Protein AF-A0A9E5FTC5-F1 (afdb_monomer_lite)

Sequence (148 aa):
MLGLWSTRSQARTIKDYAKPGVVDRIDGLCVEAMLVLCDVILWARAKQLPVVISDAVTTMEEDQKLARVSSTHREGRAFDLSTRGWAKDSIDECVRVFGFKYRHLAAIGQDGNPRLVYFHNAGTGDHLHFQVAKRFAMPLLVSGAKKA

Structure (mmCIF, N/CA/C/O backbone):
data_AF-A0A9E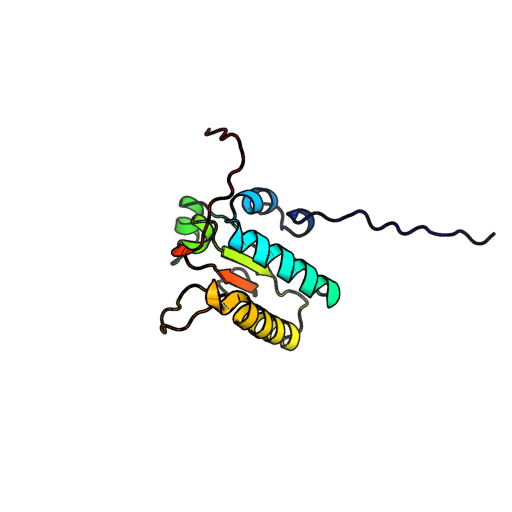5FTC5-F1
#
_entry.id   AF-A0A9E5FTC5-F1
#
loop_
_atom_site.group_PDB
_atom_site.id
_atom_site.type_symbol
_atom_site.label_atom_id
_atom_site.label_alt_id
_atom_site.label_comp_id
_atom_site.label_asym_id
_atom_site.label_entity_id
_atom_site.label_seq_id
_atom_site.pdbx_PDB_ins_code
_atom_site.Cartn_x
_atom_site.Cartn_y
_atom_site.Cartn_z
_atom_site.occupancy
_atom_site.B_iso_or_equiv
_atom_site.auth_seq_id
_atom_site.auth_comp_id
_atom_site.auth_asym_id
_atom_site.auth_atom_id
_atom_site.pdbx_PDB_model_num
ATOM 1 N N . MET A 1 1 ? -35.837 17.973 27.090 1.00 51.44 1 MET A N 1
ATOM 2 C CA . MET A 1 1 ? -35.214 18.300 25.789 1.00 51.44 1 MET A CA 1
ATOM 3 C C . MET A 1 1 ? -34.183 17.229 25.475 1.00 51.44 1 MET A C 1
ATOM 5 O O . MET A 1 1 ? -33.147 17.199 26.124 1.00 51.44 1 MET A O 1
ATOM 9 N N . LEU A 1 2 ? -34.487 16.311 24.557 1.00 50.09 2 LEU A N 1
ATOM 10 C CA . LEU A 1 2 ? -33.533 15.311 24.072 1.00 50.09 2 LEU A CA 1
ATOM 11 C C . LEU A 1 2 ? -32.823 15.901 22.852 1.00 50.09 2 LEU A C 1
ATOM 13 O O . LEU A 1 2 ? -33.430 16.056 21.795 1.00 50.09 2 LEU A O 1
ATOM 17 N N . GLY A 1 3 ? -31.562 16.296 23.023 1.00 51.75 3 GLY A N 1
ATOM 18 C CA . GLY A 1 3 ? -30.720 16.751 21.921 1.00 51.75 3 GLY A CA 1
ATOM 19 C C . GLY A 1 3 ? -30.361 15.572 21.023 1.00 51.75 3 GLY A C 1
ATOM 20 O O . GLY A 1 3 ? -29.609 14.691 21.429 1.00 51.75 3 GLY A O 1
ATOM 21 N N . LEU A 1 4 ? -30.902 15.549 19.807 1.00 50.97 4 LEU A N 1
ATOM 22 C CA . LEU A 1 4 ? -30.470 14.655 18.735 1.00 50.97 4 LEU A CA 1
ATOM 23 C C . LEU A 1 4 ? -29.085 15.105 18.252 1.00 50.97 4 LEU A C 1
ATOM 25 O O . LEU A 1 4 ? -28.962 16.016 17.435 1.00 50.97 4 LEU A O 1
ATOM 29 N N . TRP A 1 5 ? -28.029 14.473 18.765 1.00 52.31 5 TRP A N 1
ATOM 30 C CA . TRP A 1 5 ? -26.680 14.634 18.228 1.00 52.31 5 TRP A CA 1
ATOM 31 C C . TRP A 1 5 ? -26.603 13.911 16.882 1.00 52.31 5 TRP A C 1
ATOM 33 O O . TRP A 1 5 ? -26.408 12.701 16.807 1.00 52.31 5 TRP A O 1
ATOM 43 N N . SER A 1 6 ? -26.789 14.664 15.801 1.00 54.94 6 SER A N 1
ATOM 44 C CA . SER A 1 6 ? -26.541 14.201 14.438 1.00 54.94 6 SER A CA 1
ATOM 45 C C . SER A 1 6 ? -25.032 14.041 14.227 1.00 54.94 6 SER A C 1
ATOM 47 O O . SER A 1 6 ? -24.357 14.968 13.778 1.00 54.94 6 SER A O 1
ATOM 49 N N . THR A 1 7 ? -24.490 12.856 14.502 1.00 56.28 7 THR A N 1
ATOM 50 C CA . THR A 1 7 ? -23.123 12.478 14.121 1.00 56.28 7 THR A CA 1
ATOM 51 C C . THR A 1 7 ? -23.075 12.143 12.632 1.00 56.28 7 THR A C 1
ATOM 53 O O . THR A 1 7 ? -22.844 11.007 12.219 1.00 56.28 7 THR A O 1
ATOM 56 N N . ARG A 1 8 ? -23.282 13.147 11.771 1.00 57.75 8 ARG A N 1
ATOM 57 C CA . ARG A 1 8 ? -22.875 13.005 10.370 1.00 57.75 8 ARG A CA 1
ATOM 58 C C . ARG A 1 8 ? -21.354 12.940 10.355 1.00 57.75 8 ARG A C 1
ATOM 60 O O . ARG A 1 8 ? -20.685 13.968 10.384 1.00 57.75 8 ARG A O 1
ATOM 67 N N . SER A 1 9 ? -20.816 11.721 10.352 1.00 70.00 9 SER A N 1
ATOM 68 C CA . SER A 1 9 ? -19.419 11.477 10.008 1.00 70.00 9 SER A CA 1
ATOM 69 C C . SER A 1 9 ? -19.166 12.167 8.677 1.00 70.00 9 SER A C 1
ATOM 71 O O . SER A 1 9 ? -19.795 11.810 7.680 1.00 70.00 9 SER A O 1
ATOM 73 N N . GLN A 1 10 ? -18.265 13.149 8.651 1.00 74.69 10 GLN A N 1
ATOM 74 C CA . GLN A 1 10 ? -17.794 13.690 7.384 1.00 74.69 10 GLN A CA 1
ATOM 75 C C . GLN A 1 10 ? -17.284 12.531 6.516 1.00 74.69 10 GLN A C 1
ATOM 77 O O . GLN A 1 10 ? -16.691 11.570 7.024 1.00 74.69 10 GLN A O 1
ATOM 82 N N . ALA A 1 11 ? -17.594 12.580 5.221 1.00 81.75 11 ALA A N 1
ATOM 83 C CA . ALA A 1 11 ? -17.111 11.582 4.282 1.00 81.75 11 ALA A CA 1
ATOM 84 C C . ALA A 1 11 ? -15.583 11.677 4.234 1.00 81.75 11 ALA A C 1
ATOM 86 O O . ALA A 1 11 ? -15.048 12.732 3.901 1.00 81.75 11 ALA A O 1
ATOM 87 N N . ARG A 1 12 ? -14.895 10.590 4.599 1.00 87.94 12 ARG A N 1
ATOM 88 C CA . ARG A 1 12 ? -13.436 10.521 4.495 1.00 87.94 12 ARG A CA 1
ATOM 89 C C . ARG A 1 12 ? -13.016 10.220 3.064 1.00 87.94 12 ARG A C 1
ATOM 91 O O . ARG A 1 12 ? -13.604 9.346 2.424 1.00 87.94 12 ARG A O 1
ATOM 98 N N . THR A 1 13 ? -11.977 10.896 2.601 1.00 92.19 13 THR A N 1
ATOM 99 C CA . THR A 1 13 ? -11.274 10.596 1.352 1.00 92.19 13 THR A CA 1
ATOM 100 C C . THR A 1 13 ? -10.185 9.542 1.584 1.00 92.19 13 THR A C 1
ATOM 102 O O . THR A 1 13 ? -9.847 9.221 2.723 1.00 92.19 13 THR A O 1
ATOM 105 N N . ILE A 1 14 ? -9.607 8.986 0.512 1.00 91.69 14 ILE A N 1
ATOM 106 C CA . ILE A 1 14 ? -8.461 8.058 0.617 1.00 91.69 14 ILE 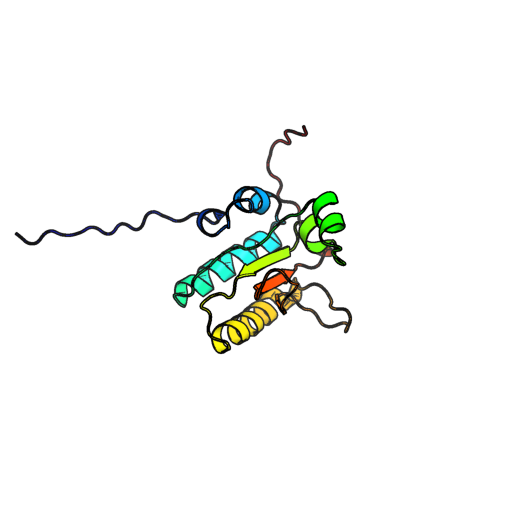A CA 1
ATOM 107 C C . ILE A 1 14 ? -7.256 8.753 1.265 1.00 91.69 14 ILE A C 1
ATOM 109 O O . ILE A 1 14 ? -6.558 8.156 2.084 1.00 91.69 14 ILE A O 1
ATOM 113 N N . LYS A 1 15 ? -7.042 10.033 0.936 1.00 94.06 15 LYS A N 1
ATOM 114 C CA . LYS A 1 15 ? -5.924 10.838 1.441 1.00 94.06 15 LYS A CA 1
ATOM 115 C C . LYS A 1 15 ? -5.970 11.016 2.962 1.00 94.06 15 LYS A C 1
ATOM 117 O O . LYS A 1 15 ? -4.917 11.124 3.581 1.00 94.06 15 LYS A O 1
ATOM 122 N N . ASP A 1 16 ? -7.151 10.919 3.573 1.00 95.31 16 ASP A N 1
ATOM 123 C CA . ASP A 1 16 ? -7.326 11.007 5.031 1.00 95.31 16 ASP A CA 1
ATOM 124 C C . ASP A 1 16 ? -6.712 9.815 5.788 1.00 95.31 16 ASP A C 1
ATOM 126 O O . ASP A 1 16 ? -6.571 9.865 7.010 1.00 95.31 16 ASP A O 1
ATOM 130 N N . TYR A 1 17 ? -6.356 8.732 5.087 1.00 96.31 17 TYR A N 1
ATOM 131 C CA . TYR A 1 17 ? -5.670 7.573 5.663 1.00 96.31 17 TYR A CA 1
ATOM 132 C C . TYR A 1 17 ? -4.148 7.630 5.494 1.00 96.31 17 TYR A C 1
ATOM 134 O O . TYR A 1 17 ? -3.450 6.751 5.995 1.00 96.31 17 TYR A O 1
ATOM 142 N N . ALA A 1 18 ? -3.607 8.619 4.783 1.00 96.69 18 ALA A N 1
ATOM 143 C CA . ALA A 1 18 ? -2.183 8.695 4.486 1.00 96.69 18 ALA A CA 1
ATOM 144 C C . ALA A 1 18 ? -1.389 9.382 5.600 1.00 96.69 18 ALA A C 1
ATOM 146 O O . ALA A 1 18 ? -1.840 10.361 6.195 1.00 96.69 18 ALA A O 1
ATOM 147 N N . LYS A 1 19 ? -0.166 8.906 5.862 1.00 96.12 19 LYS A N 1
ATOM 148 C CA . LYS A 1 19 ? 0.768 9.643 6.726 1.00 96.12 19 LYS A CA 1
ATOM 149 C C . LYS A 1 19 ? 1.132 11.003 6.108 1.00 96.12 19 LYS A C 1
ATOM 151 O O . LYS A 1 19 ? 1.162 11.128 4.877 1.00 96.12 19 LYS A O 1
ATOM 156 N N . PRO A 1 20 ? 1.509 12.001 6.934 1.00 94.69 20 PRO A N 1
ATOM 157 C CA . PRO A 1 20 ? 2.165 13.206 6.437 1.00 94.69 20 PRO A CA 1
ATOM 158 C C . PRO A 1 20 ? 3.338 12.843 5.516 1.00 94.69 20 PRO A C 1
ATOM 160 O O . PRO A 1 20 ? 4.137 11.967 5.843 1.00 94.69 20 PRO A O 1
ATOM 163 N N . GLY A 1 21 ? 3.406 13.482 4.348 1.00 92.38 21 GLY A N 1
ATOM 164 C CA . GLY A 1 21 ? 4.400 13.193 3.309 1.00 92.38 21 GLY A CA 1
ATOM 165 C C . GLY A 1 21 ? 4.001 12.111 2.297 1.00 92.38 21 GLY A C 1
ATOM 166 O O . GLY A 1 21 ? 4.616 12.057 1.237 1.00 92.38 21 GLY A O 1
ATOM 167 N N . VAL A 1 22 ? 2.965 11.303 2.563 1.00 96.06 22 VAL A N 1
ATOM 168 C CA . VAL A 1 22 ? 2.466 10.251 1.645 1.00 96.06 22 VAL A CA 1
ATOM 169 C C . VAL A 1 22 ? 1.218 10.688 0.871 1.00 96.06 22 VAL A C 1
ATOM 171 O O . VAL A 1 22 ? 0.946 10.158 -0.201 1.00 96.06 22 VAL A O 1
ATOM 174 N N . VAL A 1 23 ? 0.485 11.683 1.380 1.00 95.25 23 VAL A N 1
ATOM 175 C CA . VAL A 1 23 ? -0.802 12.171 0.845 1.00 95.25 23 VAL A CA 1
ATOM 176 C C . VAL A 1 23 ? -0.784 12.360 -0.680 1.00 95.25 23 VAL A C 1
ATOM 178 O O . VAL A 1 23 ? -1.633 11.798 -1.369 1.00 95.25 23 VAL A O 1
ATOM 181 N N . ASP A 1 24 ? 0.190 13.098 -1.214 1.00 93.88 24 ASP A N 1
ATOM 182 C CA . ASP A 1 24 ? 0.244 13.412 -2.651 1.00 93.88 24 ASP A CA 1
ATOM 183 C C . ASP A 1 24 ? 0.834 12.276 -3.494 1.00 93.88 24 ASP A C 1
ATOM 185 O O . ASP A 1 24 ? 0.615 12.201 -4.700 1.00 93.88 24 ASP A O 1
ATOM 189 N N . ARG A 1 25 ? 1.541 11.334 -2.860 1.00 94.88 25 ARG A N 1
ATOM 190 C CA . ARG A 1 25 ? 2.138 10.173 -3.537 1.00 94.88 25 ARG A CA 1
ATOM 191 C C . ARG A 1 25 ? 1.085 9.158 -3.964 1.00 94.88 25 ARG A C 1
ATOM 193 O O . ARG A 1 25 ? 1.333 8.369 -4.868 1.00 94.88 25 ARG A O 1
ATOM 200 N N . ILE A 1 26 ? -0.085 9.174 -3.329 1.00 95.69 26 ILE A N 1
ATOM 201 C CA . ILE A 1 26 ? -1.215 8.300 -3.669 1.00 95.69 26 ILE A CA 1
ATOM 202 C C . ILE A 1 26 ? -1.693 8.548 -5.103 1.00 95.69 26 ILE A C 1
ATOM 204 O O . ILE A 1 26 ? -2.066 7.600 -5.790 1.00 95.69 26 ILE A O 1
ATOM 208 N N . ASP A 1 27 ? -1.612 9.790 -5.586 1.00 93.69 27 ASP A N 1
ATOM 209 C CA . ASP A 1 27 ? -2.066 10.160 -6.931 1.00 93.69 27 ASP A CA 1
ATOM 210 C C . ASP A 1 27 ? -1.199 9.533 -8.039 1.00 93.69 27 ASP A C 1
ATOM 212 O O . ASP A 1 27 ? -1.634 9.431 -9.185 1.00 93.69 27 ASP A O 1
ATOM 216 N N . GLY A 1 28 ? 0.017 9.084 -7.702 1.00 94.50 28 GLY A N 1
ATOM 217 C CA . GLY A 1 28 ? 0.922 8.395 -8.622 1.00 94.50 28 GLY A CA 1
ATOM 218 C C . GLY A 1 28 ? 0.669 6.892 -8.762 1.00 94.50 28 GLY A C 1
ATOM 219 O O . GLY A 1 28 ? 1.342 6.243 -9.564 1.00 94.50 28 GLY A O 1
ATOM 220 N N . LEU A 1 29 ? -0.250 6.314 -7.980 1.00 96.50 29 LEU A N 1
ATOM 221 C CA . LEU A 1 29 ? -0.548 4.887 -8.066 1.00 96.50 29 LEU A CA 1
ATOM 222 C C . LEU A 1 29 ? -1.214 4.535 -9.404 1.00 96.50 29 LEU A C 1
ATOM 224 O O . LEU A 1 29 ? -2.047 5.280 -9.922 1.00 96.50 29 LEU A O 1
ATOM 228 N N . CYS A 1 30 ? -0.888 3.360 -9.944 1.00 96.12 30 CYS A N 1
ATOM 229 C CA . CYS A 1 30 ? -1.613 2.791 -11.073 1.00 96.12 30 CYS A CA 1
ATOM 230 C C . CYS A 1 30 ? -3.068 2.487 -10.689 1.00 96.12 30 CYS A C 1
ATOM 232 O O . CYS A 1 30 ? -3.400 2.314 -9.509 1.00 96.12 30 CYS A O 1
ATOM 234 N N . VAL A 1 31 ? -3.941 2.394 -11.695 1.00 96.06 31 VAL A N 1
ATOM 235 C CA . VAL A 1 31 ? -5.383 2.168 -11.499 1.00 96.06 31 VAL A CA 1
ATOM 236 C C . VAL A 1 31 ? -5.633 0.923 -10.644 1.00 96.06 31 VAL A C 1
ATOM 238 O O . VAL A 1 31 ? -6.423 0.952 -9.704 1.00 96.06 31 VAL A O 1
ATOM 241 N N . GLU A 1 32 ? -4.917 -0.162 -10.916 1.00 97.38 32 GLU A N 1
ATOM 242 C CA . GLU A 1 32 ? -5.058 -1.441 -10.226 1.00 97.38 32 GLU A CA 1
ATOM 243 C C . GLU A 1 32 ? -4.646 -1.339 -8.757 1.00 97.38 32 GLU A C 1
ATOM 245 O O . GLU A 1 32 ? -5.360 -1.831 -7.884 1.00 97.38 32 GLU A O 1
ATOM 250 N N . ALA A 1 33 ? -3.520 -0.679 -8.467 1.00 97.69 33 ALA A N 1
ATOM 251 C CA . ALA A 1 33 ? -3.069 -0.472 -7.095 1.00 97.69 33 ALA A CA 1
ATOM 252 C C . ALA A 1 33 ? -4.062 0.406 -6.322 1.00 97.69 33 ALA A C 1
ATOM 254 O O . ALA A 1 33 ? -4.384 0.094 -5.178 1.00 97.69 33 ALA A O 1
ATOM 255 N N . MET A 1 34 ? -4.615 1.441 -6.963 1.00 97.62 34 MET A N 1
ATOM 256 C CA . MET A 1 34 ? -5.654 2.286 -6.373 1.00 97.62 34 MET A CA 1
ATOM 257 C C . MET A 1 34 ? -6.937 1.497 -6.069 1.00 97.62 34 MET A C 1
ATOM 259 O O . MET A 1 34 ? -7.507 1.638 -4.990 1.00 97.62 34 MET A O 1
ATOM 263 N N . LEU A 1 35 ? -7.389 0.632 -6.983 1.00 97.19 35 LEU A N 1
ATOM 264 C CA . LEU A 1 35 ? -8.573 -0.206 -6.765 1.00 97.19 35 LEU A CA 1
ATOM 265 C C . LEU A 1 35 ? -8.376 -1.182 -5.599 1.00 97.19 35 LEU A C 1
ATOM 267 O O . LEU A 1 35 ? -9.273 -1.329 -4.766 1.00 97.19 35 LEU A O 1
ATOM 271 N N . VAL A 1 36 ? -7.200 -1.811 -5.509 1.00 98.31 36 VAL A N 1
ATOM 272 C CA . VAL A 1 36 ? -6.851 -2.682 -4.377 1.00 98.31 36 VAL A CA 1
ATOM 273 C C . VAL A 1 36 ? -6.793 -1.875 -3.077 1.00 98.31 36 VAL A C 1
ATOM 275 O O . VAL A 1 36 ? -7.340 -2.326 -2.071 1.00 98.31 36 VAL A O 1
ATOM 278 N N . LEU A 1 37 ? -6.206 -0.672 -3.097 1.00 98.44 37 LEU A N 1
ATOM 279 C CA . LEU A 1 37 ? -6.145 0.233 -1.947 1.00 98.44 37 LEU A CA 1
ATOM 280 C C . LEU A 1 37 ? -7.548 0.609 -1.438 1.00 98.44 37 LEU A C 1
ATOM 282 O O . LEU A 1 37 ? -7.820 0.523 -0.240 1.00 98.44 37 LEU A O 1
ATOM 286 N N . CYS A 1 38 ? -8.465 0.978 -2.332 1.00 98.19 38 CYS A N 1
ATOM 287 C CA . CYS A 1 38 ? -9.856 1.262 -1.976 1.00 98.19 38 CYS A CA 1
ATOM 288 C C . CYS A 1 38 ? -10.528 0.069 -1.287 1.00 98.19 38 CYS A C 1
ATOM 290 O O . CYS A 1 38 ? -11.169 0.229 -0.246 1.00 98.19 38 CYS A O 1
ATOM 292 N N . ASP A 1 39 ? -10.374 -1.129 -1.851 1.00 98.56 39 ASP A N 1
ATOM 293 C CA . ASP A 1 39 ? -11.013 -2.340 -1.336 1.00 98.56 39 ASP A CA 1
ATOM 294 C C . ASP A 1 39 ? -10.457 -2.744 0.040 1.00 98.56 39 ASP A C 1
ATOM 296 O O . ASP A 1 39 ? -11.229 -3.070 0.946 1.00 98.56 39 ASP A O 1
ATOM 300 N N . VAL A 1 40 ? -9.141 -2.631 0.261 1.00 98.50 40 VAL A N 1
ATOM 301 C CA . VAL A 1 40 ? -8.546 -2.902 1.582 1.00 98.50 40 VAL A CA 1
ATOM 302 C C . VAL A 1 40 ? -8.940 -1.861 2.630 1.00 98.50 40 VAL A C 1
ATOM 304 O O . VAL A 1 40 ? -9.192 -2.232 3.777 1.00 98.50 40 VAL A O 1
ATOM 307 N N . ILE A 1 41 ? -9.095 -0.584 2.256 1.00 98.31 41 ILE A N 1
ATOM 308 C CA . ILE A 1 41 ? -9.633 0.446 3.159 1.00 98.31 41 ILE A CA 1
ATOM 309 C C . ILE A 1 41 ? -11.059 0.078 3.584 1.00 98.31 41 ILE A C 1
ATOM 311 O O . ILE A 1 41 ? -11.377 0.121 4.774 1.00 98.31 41 ILE A O 1
ATOM 315 N N . LEU A 1 42 ? -11.927 -0.300 2.641 1.00 97.62 42 LEU A N 1
ATOM 316 C CA . LEU A 1 42 ? -13.308 -0.690 2.944 1.00 97.62 42 LEU A CA 1
ATOM 317 C C . LEU A 1 42 ? -13.365 -1.931 3.841 1.00 97.62 42 LEU A C 1
ATOM 319 O O . LEU A 1 42 ? -14.099 -1.936 4.833 1.00 97.62 42 LEU A O 1
ATOM 323 N N . TRP A 1 43 ? -12.555 -2.945 3.539 1.00 98.31 43 TRP A N 1
ATOM 324 C CA . TRP A 1 43 ? -12.443 -4.159 4.345 1.00 98.31 43 TRP A CA 1
ATOM 325 C C . TRP A 1 43 ? -11.972 -3.863 5.775 1.00 98.31 43 TRP A C 1
ATOM 327 O O . TRP A 1 43 ? -12.601 -4.306 6.740 1.00 98.31 43 TRP A O 1
ATOM 337 N N . ALA A 1 44 ? -10.916 -3.062 5.932 1.00 98.12 44 ALA A N 1
ATOM 338 C CA . ALA A 1 44 ? -10.372 -2.720 7.241 1.00 98.12 44 ALA A CA 1
ATOM 339 C C . ALA A 1 44 ? -11.377 -1.906 8.068 1.00 98.12 44 ALA A C 1
ATOM 341 O O . ALA A 1 44 ? -11.563 -2.176 9.254 1.00 98.12 44 ALA A O 1
ATOM 342 N N . ARG A 1 45 ? -12.106 -0.975 7.437 1.00 95.81 45 ARG A N 1
ATOM 343 C CA . ARG A 1 45 ? -13.187 -0.221 8.091 1.00 95.81 45 ARG A CA 1
ATOM 344 C C . ARG A 1 45 ? -14.332 -1.111 8.554 1.00 95.81 45 ARG A C 1
ATOM 346 O O . ARG A 1 45 ? -14.811 -0.926 9.668 1.00 95.81 45 ARG A O 1
ATOM 353 N N . ALA A 1 46 ? -14.760 -2.069 7.732 1.00 97.19 46 ALA A N 1
ATOM 354 C CA . ALA A 1 46 ? -15.808 -3.019 8.108 1.00 97.19 46 ALA A CA 1
ATOM 355 C C . ALA A 1 46 ? -15.409 -3.857 9.335 1.00 97.19 46 ALA A C 1
ATOM 357 O O . ALA A 1 46 ? -16.261 -4.216 10.145 1.00 97.19 46 ALA A O 1
ATOM 358 N N . LYS A 1 47 ? -14.107 -4.106 9.506 1.00 97.44 47 LYS A N 1
ATOM 359 C CA . LYS A 1 47 ? -13.522 -4.784 10.671 1.00 97.44 47 LYS A CA 1
ATOM 360 C C . LYS A 1 47 ? -13.091 -3.848 11.802 1.00 97.44 47 LYS A C 1
ATOM 362 O O . LYS A 1 47 ? -12.513 -4.320 12.774 1.00 97.44 47 LYS A O 1
ATOM 367 N N . GLN A 1 48 ? -13.366 -2.546 11.691 1.00 97.25 48 GLN A N 1
ATOM 368 C CA . GLN A 1 48 ? -12.978 -1.528 12.675 1.00 97.25 48 GLN A CA 1
ATOM 369 C C . GLN A 1 48 ? -11.463 -1.494 12.957 1.00 97.25 48 GLN 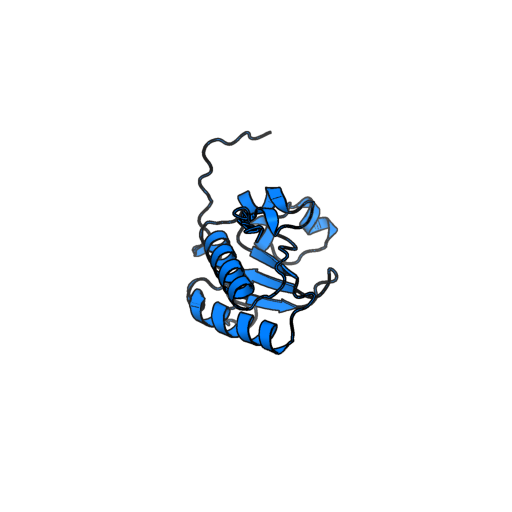A C 1
ATOM 371 O O . GLN A 1 48 ? -11.028 -1.160 14.057 1.00 97.25 48 GLN A O 1
ATOM 376 N N . LEU A 1 49 ? -10.647 -1.825 11.954 1.00 97.44 49 LEU A N 1
ATOM 377 C CA . LEU A 1 49 ? -9.192 -1.787 12.050 1.00 97.44 49 LEU A CA 1
ATOM 378 C C . LEU A 1 49 ? -8.670 -0.374 11.746 1.00 97.44 49 LEU A C 1
ATOM 380 O O . LEU A 1 49 ? -9.185 0.288 10.836 1.00 97.44 49 LEU A O 1
ATOM 384 N N . PRO A 1 50 ? -7.637 0.107 12.463 1.00 97.31 50 PRO A N 1
ATOM 385 C CA . PRO A 1 50 ? -7.002 1.378 12.141 1.00 97.31 50 PRO A CA 1
ATOM 386 C C . PRO A 1 50 ? -6.309 1.278 10.779 1.00 97.31 50 PRO A C 1
ATOM 388 O O . PRO A 1 50 ? -5.549 0.346 10.530 1.00 97.31 50 PRO A O 1
ATOM 391 N N . VAL A 1 51 ? -6.546 2.245 9.895 1.00 97.50 51 VAL A N 1
ATOM 392 C CA . VAL A 1 51 ? -5.942 2.266 8.557 1.00 97.50 51 VAL A CA 1
ATOM 393 C C . VAL A 1 51 ? -4.967 3.423 8.459 1.00 97.50 51 VAL A C 1
ATOM 395 O O . VAL A 1 51 ? -5.345 4.570 8.693 1.00 97.50 51 VAL A O 1
ATOM 398 N N . VAL A 1 52 ? -3.722 3.110 8.099 1.00 98.06 52 VAL A N 1
ATOM 399 C CA . VAL A 1 52 ? -2.674 4.098 7.834 1.00 98.06 52 VAL A CA 1
ATOM 400 C C . VAL A 1 52 ? -1.871 3.660 6.613 1.00 98.06 52 VAL A C 1
ATOM 402 O O . VAL A 1 52 ? -1.153 2.662 6.678 1.00 98.06 52 VAL A O 1
ATOM 405 N N . ILE A 1 53 ? -1.955 4.428 5.527 1.00 98.12 53 ILE A N 1
ATOM 406 C CA . ILE A 1 53 ? -1.101 4.273 4.346 1.00 98.12 53 ILE A CA 1
ATOM 407 C C . ILE A 1 53 ? 0.269 4.833 4.714 1.00 98.12 53 ILE A C 1
ATOM 409 O O . ILE A 1 53 ? 0.429 6.039 4.936 1.00 98.12 53 ILE A O 1
ATOM 413 N N . SER A 1 54 ? 1.236 3.936 4.879 1.00 97.19 54 SER A N 1
ATOM 414 C CA . SER A 1 54 ? 2.568 4.272 5.373 1.00 97.19 54 SER A CA 1
ATOM 415 C C . SER A 1 54 ? 3.547 4.639 4.276 1.00 97.19 54 SER A C 1
ATOM 417 O O . SER A 1 54 ? 4.488 5.368 4.577 1.00 97.19 54 SER A O 1
ATOM 419 N N . ASP A 1 55 ? 3.323 4.153 3.057 1.00 97.00 55 ASP A N 1
ATOM 420 C CA . ASP A 1 55 ? 4.114 4.504 1.884 1.00 97.00 55 ASP A CA 1
ATOM 421 C C . ASP A 1 55 ? 3.319 4.274 0.587 1.00 97.00 55 ASP A C 1
ATOM 423 O O . ASP A 1 55 ? 2.364 3.495 0.558 1.00 97.00 55 ASP A O 1
ATOM 427 N N . ALA A 1 56 ? 3.712 4.967 -0.479 1.00 96.88 56 ALA A N 1
ATOM 428 C CA . ALA A 1 56 ? 3.127 4.876 -1.817 1.00 96.88 56 ALA A CA 1
ATOM 429 C C . ALA A 1 56 ? 4.230 5.128 -2.860 1.00 96.88 56 ALA A C 1
ATOM 431 O O . ALA A 1 56 ? 5.299 4.534 -2.760 1.00 96.88 56 ALA A O 1
ATOM 432 N N . VAL A 1 57 ? 4.009 5.976 -3.866 1.00 96.88 57 VAL A N 1
ATOM 433 C CA . VAL A 1 57 ? 5.007 6.207 -4.922 1.00 96.88 57 VAL A CA 1
ATOM 434 C C . VAL A 1 57 ? 6.264 6.888 -4.388 1.00 96.88 57 VAL A C 1
ATOM 436 O O . VAL A 1 57 ? 6.171 7.920 -3.729 1.00 96.88 57 VAL A O 1
ATOM 439 N N . THR A 1 58 ? 7.437 6.337 -4.708 1.00 96.00 58 THR A N 1
ATOM 440 C CA . THR A 1 58 ? 8.745 6.894 -4.329 1.00 96.00 58 THR A CA 1
ATOM 441 C C . THR A 1 58 ? 9.533 7.420 -5.519 1.00 96.00 58 THR A C 1
ATOM 443 O O . THR A 1 58 ? 9.258 7.100 -6.677 1.00 96.00 58 THR A O 1
ATOM 446 N N . THR A 1 59 ? 10.538 8.246 -5.237 1.00 95.25 59 THR A N 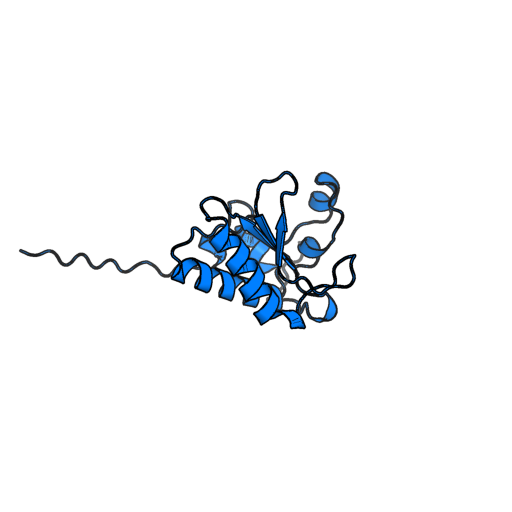1
ATOM 447 C CA . THR A 1 59 ? 11.500 8.717 -6.238 1.00 95.25 59 THR A CA 1
ATOM 448 C C . THR A 1 59 ? 12.718 7.793 -6.330 1.00 95.25 59 THR A C 1
ATOM 450 O O . THR A 1 59 ? 12.993 6.983 -5.446 1.00 95.25 59 THR A O 1
ATOM 453 N N . MET A 1 60 ? 13.499 7.938 -7.407 1.00 95.25 60 MET A N 1
ATOM 454 C CA . MET A 1 60 ? 14.790 7.247 -7.531 1.00 95.25 60 MET A CA 1
ATOM 455 C C . MET A 1 60 ? 15.753 7.619 -6.391 1.00 95.25 60 MET A C 1
ATOM 457 O O . MET A 1 60 ? 16.463 6.756 -5.888 1.00 95.25 60 MET A O 1
ATOM 461 N N . GLU A 1 61 ? 15.772 8.890 -5.983 1.00 95.69 61 GLU A N 1
ATOM 462 C CA . GLU A 1 61 ? 16.634 9.381 -4.901 1.00 95.69 61 GLU A CA 1
ATOM 463 C C . GLU A 1 61 ? 16.278 8.726 -3.558 1.00 95.69 61 GLU A C 1
ATOM 465 O O . GLU A 1 61 ? 17.159 8.286 -2.820 1.00 95.69 61 GLU A O 1
ATOM 470 N N . GLU A 1 62 ? 14.984 8.596 -3.258 1.00 93.06 62 GLU A N 1
ATOM 471 C CA . GLU A 1 62 ? 14.509 7.913 -2.053 1.00 93.06 62 GLU A CA 1
ATOM 472 C C . GLU A 1 62 ? 14.872 6.429 -2.060 1.00 93.06 62 GLU A C 1
ATOM 474 O O . GLU A 1 62 ? 15.368 5.911 -1.056 1.00 93.06 62 GLU A O 1
ATOM 479 N N . ASP A 1 63 ? 14.669 5.756 -3.196 1.00 93.88 63 ASP A N 1
ATOM 480 C CA . ASP A 1 63 ? 15.033 4.351 -3.360 1.00 93.88 63 ASP A CA 1
ATOM 481 C C . ASP A 1 63 ? 16.539 4.138 -3.134 1.00 93.88 63 ASP A C 1
ATOM 483 O O . ASP A 1 63 ? 16.924 3.193 -2.444 1.00 93.88 63 ASP A O 1
ATOM 487 N N . GLN A 1 64 ? 17.387 5.030 -3.662 1.00 93.69 64 GLN A N 1
ATOM 488 C CA . GLN A 1 64 ? 18.839 4.993 -3.463 1.00 93.69 64 GLN A CA 1
ATOM 489 C C . GLN A 1 64 ? 19.217 5.216 -1.996 1.00 93.69 64 GLN A C 1
ATOM 491 O O . GLN A 1 64 ? 19.992 4.441 -1.437 1.00 93.69 64 GLN A O 1
ATOM 496 N N . LYS A 1 65 ? 18.637 6.234 -1.350 1.00 93.19 65 LYS A N 1
ATOM 497 C CA . LYS A 1 65 ? 18.896 6.555 0.060 1.00 93.19 65 LYS A CA 1
ATOM 498 C C . LYS A 1 65 ? 18.512 5.412 1.000 1.00 93.19 65 LYS A C 1
ATOM 500 O O . LYS A 1 65 ? 19.182 5.194 2.005 1.00 93.19 65 LYS A O 1
ATOM 505 N N . LEU A 1 66 ? 17.433 4.700 0.683 1.00 89.44 66 LEU A N 1
ATOM 506 C CA . LEU A 1 66 ? 16.924 3.575 1.468 1.00 89.44 66 LEU A CA 1
ATOM 507 C C . LEU A 1 66 ? 17.472 2.215 1.007 1.00 89.44 66 LEU A C 1
ATOM 509 O O . LEU A 1 66 ? 17.043 1.192 1.536 1.00 89.44 66 LEU A O 1
ATOM 513 N N . ALA A 1 67 ? 18.383 2.195 0.027 1.00 90.88 67 ALA A N 1
ATOM 514 C CA . ALA A 1 67 ? 18.928 0.983 -0.585 1.00 90.88 67 ALA A CA 1
ATOM 515 C C . ALA A 1 67 ? 17.837 -0.033 -0.991 1.00 90.88 67 ALA A C 1
ATOM 517 O O . ALA A 1 67 ? 17.970 -1.242 -0.785 1.00 90.88 67 ALA A O 1
ATOM 518 N N . ARG A 1 68 ? 16.724 0.455 -1.555 1.00 89.81 68 ARG A N 1
ATOM 519 C CA . ARG A 1 68 ? 15.603 -0.397 -1.970 1.00 89.81 68 ARG A CA 1
ATOM 520 C C . ARG A 1 68 ? 16.023 -1.312 -3.113 1.00 89.81 68 ARG A C 1
ATOM 522 O O . ARG A 1 68 ? 16.566 -0.874 -4.122 1.00 89.81 68 ARG A O 1
ATOM 529 N N . VAL A 1 69 ? 15.682 -2.590 -2.980 1.00 88.31 69 VAL A N 1
ATOM 530 C CA . VAL A 1 69 ? 15.973 -3.619 -3.992 1.00 88.31 69 VAL A CA 1
ATOM 531 C C . VAL A 1 69 ? 14.919 -3.700 -5.102 1.00 88.31 69 VAL A C 1
ATOM 533 O O . VAL A 1 69 ? 15.151 -4.331 -6.129 1.00 88.31 69 VAL A O 1
ATOM 536 N N . SER A 1 70 ? 13.751 -3.083 -4.905 1.00 90.56 70 SER A N 1
ATOM 537 C CA . SER A 1 70 ? 12.604 -3.166 -5.813 1.00 90.56 70 SER A CA 1
ATOM 538 C C . SER A 1 70 ? 12.188 -1.785 -6.307 1.00 90.56 70 SER A C 1
ATOM 540 O O . SER A 1 70 ? 12.128 -0.838 -5.528 1.00 90.56 70 SER A O 1
ATOM 542 N N . SER A 1 71 ? 11.827 -1.692 -7.591 1.00 94.81 71 SER A N 1
ATOM 543 C CA . SER A 1 71 ? 11.259 -0.490 -8.215 1.00 94.81 71 SER A CA 1
ATOM 544 C C . SER A 1 71 ? 9.733 -0.386 -8.090 1.00 94.81 71 SER A C 1
ATOM 546 O O . SER A 1 71 ? 9.145 0.522 -8.670 1.00 94.81 71 SER A O 1
ATOM 548 N N . THR A 1 72 ? 9.067 -1.311 -7.388 1.00 96.50 72 THR A N 1
ATOM 549 C CA . THR A 1 72 ? 7.593 -1.411 -7.324 1.00 96.50 72 THR A CA 1
ATOM 550 C C . THR A 1 72 ? 6.907 -0.104 -6.916 1.00 96.50 72 THR A C 1
ATOM 552 O O . THR A 1 72 ? 5.953 0.305 -7.577 1.00 96.50 72 THR A O 1
ATOM 555 N N . HIS A 1 73 ? 7.405 0.567 -5.875 1.00 96.88 73 HIS A N 1
ATOM 556 C CA . HIS A 1 73 ? 6.883 1.861 -5.420 1.00 96.88 73 HIS A CA 1
ATOM 557 C C . HIS A 1 73 ? 7.112 2.963 -6.453 1.00 96.88 73 HIS A C 1
ATOM 559 O O . HIS A 1 73 ? 6.173 3.657 -6.833 1.00 96.88 73 HIS A O 1
ATOM 565 N N . ARG A 1 74 ? 8.337 3.085 -6.973 1.00 96.00 74 ARG A N 1
ATOM 566 C CA . ARG A 1 74 ? 8.691 4.073 -8.002 1.00 96.00 74 ARG A CA 1
ATOM 567 C C . ARG A 1 74 ? 7.884 3.922 -9.290 1.00 96.00 74 ARG A C 1
ATOM 569 O O . ARG A 1 74 ? 7.595 4.902 -9.964 1.00 96.00 74 ARG A O 1
ATOM 576 N N . GLU A 1 75 ? 7.511 2.695 -9.634 1.00 96.00 75 GLU A N 1
ATOM 577 C CA . GLU A 1 75 ? 6.651 2.385 -10.780 1.00 96.00 75 GLU A CA 1
ATOM 578 C C . GLU A 1 75 ? 5.152 2.603 -10.498 1.00 96.00 75 GLU A C 1
ATOM 580 O O . GLU A 1 75 ? 4.324 2.284 -11.348 1.00 96.00 75 GLU A O 1
ATOM 585 N N . GLY A 1 76 ? 4.776 3.104 -9.317 1.00 96.69 76 GLY A N 1
ATOM 586 C CA . GLY A 1 76 ? 3.382 3.389 -8.969 1.00 96.69 76 GLY A CA 1
ATOM 587 C C . GLY A 1 76 ? 2.524 2.153 -8.713 1.00 96.69 76 GLY A C 1
ATOM 588 O O . GLY A 1 76 ? 1.306 2.246 -8.616 1.00 96.69 76 GLY A O 1
ATOM 589 N N . ARG A 1 77 ? 3.129 0.970 -8.608 1.00 97.75 77 ARG A N 1
ATOM 590 C CA . ARG A 1 77 ? 2.406 -0.310 -8.560 1.00 97.75 77 ARG A CA 1
ATOM 591 C C . ARG A 1 77 ? 2.475 -1.002 -7.205 1.00 97.75 77 ARG A C 1
ATOM 593 O O . ARG A 1 77 ? 2.160 -2.190 -7.123 1.00 97.75 77 ARG A O 1
ATOM 600 N N . ALA A 1 78 ? 2.901 -0.283 -6.171 1.00 97.81 78 ALA A N 1
ATOM 601 C CA . ALA A 1 78 ? 2.877 -0.757 -4.798 1.00 97.81 78 ALA A CA 1
ATOM 602 C C . ALA A 1 78 ? 2.528 0.341 -3.794 1.00 97.81 78 ALA A C 1
ATOM 604 O O . ALA A 1 78 ? 2.764 1.525 -4.038 1.00 97.81 78 ALA A O 1
ATOM 605 N N . PHE A 1 79 ? 1.971 -0.085 -2.666 1.00 98.31 79 PHE A N 1
ATOM 606 C CA . PHE A 1 79 ? 1.691 0.746 -1.502 1.00 98.31 79 PHE A CA 1
ATOM 607 C C . PHE A 1 79 ? 1.814 -0.092 -0.229 1.00 98.31 79 PHE A C 1
ATOM 609 O O . PHE A 1 79 ? 1.616 -1.310 -0.255 1.00 98.31 79 PHE A O 1
ATOM 616 N N . ASP A 1 80 ? 2.064 0.587 0.887 1.00 98.12 80 ASP A N 1
ATOM 617 C CA . ASP A 1 80 ? 2.209 -0.054 2.190 1.00 98.12 80 ASP A CA 1
ATOM 618 C C . ASP A 1 80 ? 1.113 0.397 3.150 1.00 98.12 80 ASP A C 1
ATOM 620 O O . ASP A 1 80 ? 0.821 1.592 3.278 1.00 98.12 80 ASP A O 1
ATOM 624 N N . LEU A 1 81 ? 0.548 -0.559 3.886 1.00 98.31 81 LEU A N 1
ATOM 625 C CA . LEU A 1 81 ? -0.335 -0.289 5.017 1.00 98.31 81 LEU A CA 1
ATOM 626 C C . LEU A 1 81 ? 0.348 -0.659 6.325 1.00 98.31 81 LEU A C 1
ATOM 628 O O . LEU A 1 81 ? 0.770 -1.799 6.516 1.00 98.31 81 LEU A O 1
ATOM 632 N N . SER A 1 82 ? 0.378 0.278 7.269 1.00 97.62 82 SER A N 1
ATOM 633 C CA . SER A 1 82 ? 0.823 -0.031 8.624 1.00 97.62 82 SER A CA 1
ATOM 634 C C . SER A 1 82 ? -0.138 -1.014 9.287 1.00 97.62 82 SER A C 1
ATOM 636 O O . SER A 1 82 ? -1.352 -0.824 9.253 1.00 97.62 82 SER A O 1
ATOM 638 N N . THR A 1 83 ? 0.412 -2.017 9.966 1.00 97.75 83 THR A N 1
ATOM 639 C CA . THR A 1 83 ? -0.357 -2.986 10.762 1.00 97.75 83 THR A CA 1
ATOM 640 C C . THR A 1 83 ? -0.404 -2.622 12.246 1.00 97.75 83 THR A C 1
ATOM 642 O O . THR A 1 83 ? -0.769 -3.441 13.089 1.00 97.75 83 THR A O 1
ATOM 645 N N . ARG A 1 84 ? -0.022 -1.390 12.614 1.00 96.94 84 ARG A N 1
ATOM 646 C CA . ARG A 1 84 ? -0.052 -0.943 14.011 1.00 96.94 84 ARG A CA 1
ATOM 647 C C . ARG A 1 84 ? -1.481 -1.019 14.554 1.00 96.94 84 ARG A C 1
ATOM 649 O O . ARG A 1 84 ? -2.378 -0.358 14.042 1.00 96.94 84 ARG A O 1
ATOM 656 N N . GLY A 1 85 ? -1.667 -1.788 15.625 1.00 97.00 85 GLY A N 1
ATOM 657 C CA . GLY A 1 85 ? -2.976 -2.011 16.245 1.00 97.00 85 GLY A CA 1
ATOM 658 C C . GLY A 1 85 ? -3.799 -3.129 15.599 1.00 97.00 85 GLY A C 1
ATOM 659 O O . GLY A 1 85 ? -4.950 -3.314 15.977 1.00 97.00 85 GLY A O 1
ATOM 660 N N . TRP A 1 86 ? -3.241 -3.876 14.642 1.00 98.12 86 TRP A N 1
ATOM 661 C CA . TRP A 1 86 ? -3.885 -5.065 14.089 1.00 98.12 86 TRP A CA 1
ATOM 662 C C . TRP A 1 86 ? -3.481 -6.293 14.902 1.00 98.12 86 TRP A C 1
ATOM 664 O O . TRP A 1 86 ? -2.309 -6.473 15.231 1.00 98.12 86 TRP A O 1
ATOM 674 N N . ALA A 1 87 ? -4.446 -7.163 15.195 1.00 98.12 87 ALA A N 1
ATOM 675 C CA . ALA A 1 87 ? -4.147 -8.504 15.679 1.00 98.12 87 ALA A CA 1
ATOM 676 C C . ALA A 1 87 ? -3.503 -9.337 14.560 1.00 98.12 87 ALA A C 1
ATOM 678 O O . ALA A 1 87 ? -3.775 -9.109 13.377 1.00 98.12 87 ALA A O 1
ATOM 679 N N . LYS A 1 88 ? -2.696 -10.338 14.931 1.00 97.56 88 LYS A N 1
ATOM 680 C CA . LYS A 1 88 ? -2.063 -11.250 13.966 1.00 97.56 88 LYS A CA 1
ATOM 681 C C . LYS A 1 88 ? -3.093 -11.896 13.033 1.00 97.56 88 LYS A C 1
ATOM 683 O O . LYS A 1 88 ? -2.891 -11.893 11.824 1.00 97.56 88 LYS A O 1
ATOM 688 N N . ASP A 1 89 ? -4.221 -12.348 13.574 1.00 98.44 89 ASP A N 1
ATOM 689 C CA . ASP A 1 89 ? -5.287 -12.980 12.789 1.00 98.44 89 ASP A CA 1
ATOM 690 C C . ASP A 1 89 ? -5.857 -12.039 11.719 1.00 98.44 89 ASP A C 1
ATOM 692 O O . ASP A 1 89 ? -6.139 -12.472 10.605 1.00 98.44 89 ASP A O 1
ATOM 696 N N . SER A 1 90 ? -5.954 -10.736 12.006 1.00 98.56 90 SER A N 1
ATOM 697 C CA . SER A 1 90 ? -6.383 -9.732 11.024 1.00 98.56 90 SER A CA 1
ATOM 698 C C . SER A 1 90 ? -5.356 -9.546 9.906 1.00 98.56 90 SER A C 1
ATOM 700 O O . SER A 1 90 ? -5.730 -9.355 8.750 1.00 98.56 90 SER A O 1
ATOM 702 N N . ILE A 1 91 ? -4.060 -9.605 10.230 1.00 98.56 91 ILE A N 1
ATOM 703 C CA . ILE A 1 91 ? -2.975 -9.539 9.241 1.00 98.56 91 ILE A CA 1
ATOM 704 C C . ILE A 1 91 ? -3.034 -10.778 8.339 1.00 98.56 91 ILE A C 1
ATOM 706 O O . ILE A 1 91 ? -3.080 -10.640 7.116 1.00 98.56 91 ILE A O 1
ATOM 710 N N . ASP A 1 92 ? -3.102 -11.972 8.932 1.00 98.38 92 ASP A N 1
ATOM 711 C CA . ASP A 1 92 ? -3.179 -13.245 8.207 1.00 98.38 92 ASP A CA 1
ATOM 712 C C . ASP A 1 92 ? -4.436 -13.311 7.321 1.00 98.38 92 ASP A C 1
ATOM 714 O O . ASP A 1 92 ? -4.380 -13.722 6.158 1.00 98.38 92 ASP A O 1
ATOM 718 N N . GLU A 1 93 ? -5.581 -12.864 7.845 1.00 98.50 93 GLU A N 1
ATOM 719 C CA . GLU A 1 93 ? -6.833 -12.796 7.099 1.00 98.50 93 GLU A CA 1
ATOM 720 C C . GLU A 1 93 ? -6.733 -11.827 5.920 1.00 98.50 93 GLU A C 1
ATOM 722 O O . GLU A 1 93 ? -7.153 -12.184 4.819 1.00 98.50 93 GLU A O 1
ATOM 727 N N . CYS A 1 94 ? -6.146 -10.642 6.115 1.00 98.62 94 CYS A N 1
ATOM 728 C CA . CYS A 1 94 ? -5.926 -9.677 5.041 1.00 98.62 94 CYS A CA 1
ATOM 729 C C . CYS A 1 94 ? -5.066 -10.287 3.926 1.00 98.62 94 CYS A C 1
ATOM 731 O O . CYS A 1 94 ? -5.469 -10.296 2.759 1.00 98.62 94 CYS A O 1
ATOM 733 N N . VAL A 1 95 ? -3.927 -10.891 4.286 1.00 98.50 95 VAL A N 1
ATOM 734 C CA . VAL A 1 95 ? -3.032 -11.544 3.321 1.00 98.50 95 VAL A CA 1
ATOM 735 C C . VAL A 1 95 ? -3.772 -12.624 2.533 1.00 98.50 95 VAL A C 1
ATOM 737 O O . VAL A 1 95 ? -3.703 -12.654 1.303 1.00 98.50 95 VAL A O 1
ATOM 740 N N . ARG A 1 96 ? -4.536 -13.481 3.218 1.00 98.19 96 ARG A N 1
ATOM 741 C CA . ARG A 1 96 ? -5.302 -14.562 2.587 1.00 98.19 96 ARG A CA 1
ATOM 742 C C . ARG A 1 96 ? -6.403 -14.034 1.665 1.00 98.19 96 ARG A C 1
ATOM 744 O O . ARG A 1 96 ? -6.509 -14.490 0.527 1.00 98.19 96 ARG A O 1
ATOM 751 N N . VAL A 1 97 ? -7.232 -13.106 2.145 1.00 98.38 97 VAL A N 1
ATOM 752 C CA . VAL A 1 97 ? -8.390 -12.576 1.405 1.00 98.38 97 VAL A CA 1
ATOM 753 C C . VAL A 1 97 ? -7.929 -11.851 0.148 1.00 98.38 97 VAL A C 1
ATOM 755 O O . VAL A 1 97 ? -8.379 -12.190 -0.946 1.00 98.38 97 VAL A O 1
ATOM 758 N N . PHE A 1 98 ? -7.006 -10.898 0.276 1.00 98.44 98 PHE A N 1
ATOM 759 C CA . PHE A 1 98 ? -6.560 -10.091 -0.857 1.00 98.44 98 PHE A CA 1
ATOM 760 C C . PHE A 1 98 ? -5.620 -10.868 -1.776 1.00 98.44 98 PHE A C 1
ATOM 762 O O . PHE A 1 98 ? -5.761 -10.788 -2.997 1.00 98.44 98 PHE A O 1
ATOM 769 N N . GLY A 1 99 ? -4.738 -11.697 -1.209 1.00 97.75 99 GLY A N 1
ATOM 770 C CA . GLY A 1 99 ? -3.872 -12.591 -1.974 1.00 97.75 99 GLY A CA 1
ATOM 771 C C . GLY A 1 99 ? -4.657 -13.547 -2.874 1.00 97.75 99 GLY A C 1
ATOM 772 O O . GLY A 1 99 ? -4.241 -13.788 -4.004 1.00 97.75 99 GLY A O 1
ATOM 773 N N . PHE A 1 100 ? -5.818 -14.038 -2.421 1.00 97.31 100 PHE A N 1
ATOM 774 C CA . PHE A 1 100 ? -6.720 -14.840 -3.250 1.00 97.31 100 PHE A CA 1
ATOM 775 C C . PHE A 1 100 ? -7.541 -13.981 -4.224 1.00 97.31 100 PHE A C 1
ATOM 777 O O . PHE A 1 100 ? -7.509 -14.231 -5.430 1.00 97.31 100 PHE A O 1
ATOM 784 N N . LYS A 1 101 ? -8.237 -12.947 -3.727 1.00 98.31 101 LYS A N 1
ATOM 785 C CA . LYS A 1 101 ? -9.164 -12.103 -4.507 1.00 98.31 101 LYS A CA 1
ATOM 786 C C . LYS A 1 101 ? -8.499 -11.463 -5.727 1.00 98.31 101 LYS A C 1
ATOM 788 O O . LYS A 1 101 ? -9.067 -11.474 -6.817 1.00 98.31 101 LYS A O 1
ATOM 793 N N . TYR A 1 102 ? -7.273 -10.969 -5.568 1.00 98.12 102 TYR A N 1
ATOM 794 C CA . TYR A 1 102 ? -6.517 -10.310 -6.637 1.00 98.12 102 TYR A CA 1
ATOM 795 C C . TYR A 1 102 ? -5.298 -11.119 -7.086 1.00 98.12 102 TYR A C 1
ATOM 797 O O . TYR A 1 102 ? -4.340 -10.562 -7.622 1.00 98.12 102 TYR A O 1
ATOM 805 N N . ARG A 1 103 ? -5.328 -12.452 -6.930 1.00 97.38 103 ARG A N 1
ATOM 806 C CA . ARG A 1 103 ? -4.233 -13.336 -7.367 1.00 97.38 103 ARG A CA 1
ATOM 807 C C . ARG A 1 103 ? -3.839 -13.121 -8.830 1.00 97.38 103 ARG A C 1
ATOM 809 O O . ARG A 1 103 ? -2.670 -13.232 -9.178 1.00 97.38 103 ARG A O 1
ATOM 816 N N . HIS A 1 104 ? -4.809 -12.804 -9.683 1.00 97.31 104 HIS A N 1
ATOM 817 C CA . HIS A 1 104 ? -4.594 -12.550 -11.105 1.00 97.31 104 HIS A CA 1
ATOM 818 C C . HIS A 1 104 ? -3.798 -11.263 -11.383 1.00 97.31 104 HIS A C 1
ATOM 820 O O . HIS A 1 104 ? -3.158 -11.194 -12.427 1.00 97.31 104 HIS A O 1
ATOM 826 N N . LEU A 1 105 ? -3.786 -10.294 -10.455 1.00 98.06 105 LEU A N 1
ATOM 827 C CA . LEU A 1 105 ? -3.017 -9.042 -10.537 1.00 98.06 105 LEU A CA 1
ATOM 828 C C . LEU A 1 105 ? -1.652 -9.124 -9.846 1.00 98.06 105 LEU A C 1
ATOM 830 O O . LEU A 1 105 ? -0.831 -8.226 -10.009 1.00 98.06 105 LEU A O 1
ATOM 834 N N . ALA A 1 106 ? -1.410 -10.170 -9.059 1.00 97.62 106 ALA A N 1
ATOM 835 C CA . ALA A 1 106 ? -0.237 -10.304 -8.210 1.00 97.62 106 ALA A CA 1
ATOM 836 C C . ALA A 1 106 ? 1.077 -10.336 -9.005 1.00 97.62 106 ALA A C 1
ATOM 838 O O . ALA A 1 106 ? 1.198 -11.046 -10.007 1.00 97.62 106 ALA A O 1
ATOM 839 N N . ALA A 1 107 ? 2.092 -9.622 -8.515 1.00 96.19 107 ALA A N 1
ATOM 840 C CA . ALA A 1 107 ? 3.456 -9.788 -9.005 1.00 96.19 107 ALA A CA 1
ATOM 841 C C . ALA A 1 107 ? 4.016 -11.173 -8.627 1.00 96.19 107 ALA A C 1
ATOM 843 O O . ALA A 1 107 ? 3.616 -11.775 -7.629 1.00 96.19 107 ALA A O 1
ATOM 844 N N . ILE A 1 108 ? 4.942 -11.685 -9.439 1.00 95.88 108 ILE A N 1
ATOM 845 C CA . ILE A 1 108 ? 5.596 -12.975 -9.198 1.00 95.88 108 ILE A CA 1
ATOM 846 C C . ILE A 1 108 ? 6.759 -12.770 -8.225 1.00 95.88 108 ILE A C 1
ATOM 848 O O . ILE A 1 108 ? 7.624 -11.926 -8.461 1.00 95.88 108 ILE A O 1
ATOM 852 N N . GLY A 1 109 ? 6.751 -13.517 -7.122 1.00 92.00 109 GLY A N 1
ATOM 853 C CA . GLY A 1 109 ? 7.836 -13.545 -6.148 1.00 92.00 109 GLY A CA 1
ATOM 854 C C . GLY A 1 109 ? 9.080 -14.256 -6.681 1.00 92.00 109 GLY A C 1
ATOM 855 O O . GLY A 1 109 ? 9.051 -14.921 -7.715 1.00 92.00 109 GLY A O 1
ATOM 856 N N . GLN A 1 110 ? 10.186 -14.150 -5.944 1.00 89.94 110 GLN A N 1
ATOM 857 C CA . GLN A 1 110 ? 11.442 -14.832 -6.288 1.00 89.94 110 GLN A CA 1
ATOM 858 C C . GLN A 1 110 ? 11.309 -16.364 -6.306 1.00 89.94 110 GLN A C 1
ATOM 860 O O . GLN A 1 110 ? 12.059 -17.043 -6.994 1.00 89.94 110 GLN A O 1
ATOM 865 N N . ASP A 1 111 ? 10.328 -16.899 -5.581 1.00 93.69 111 ASP A N 1
ATOM 866 C CA . ASP A 1 111 ? 9.970 -18.316 -5.534 1.00 93.69 111 ASP A CA 1
ATOM 867 C C . ASP A 1 111 ? 9.026 -18.750 -6.672 1.00 93.69 111 ASP A C 1
ATOM 869 O O . ASP A 1 111 ? 8.523 -19.870 -6.664 1.00 93.69 111 ASP A O 1
ATOM 873 N N . GLY A 1 112 ? 8.730 -17.861 -7.625 1.00 95.06 112 GLY A N 1
ATOM 874 C CA . GLY A 1 112 ? 7.808 -18.120 -8.731 1.00 95.06 112 GLY A CA 1
ATOM 875 C C . GLY A 1 112 ? 6.325 -18.040 -8.355 1.00 95.06 112 GLY A C 1
ATOM 876 O O . GLY A 1 112 ? 5.469 -18.137 -9.236 1.00 95.06 112 GLY A O 1
ATOM 877 N N . ASN A 1 113 ? 5.987 -17.815 -7.081 1.00 95.81 113 ASN A N 1
ATOM 878 C CA . ASN A 1 113 ? 4.597 -17.759 -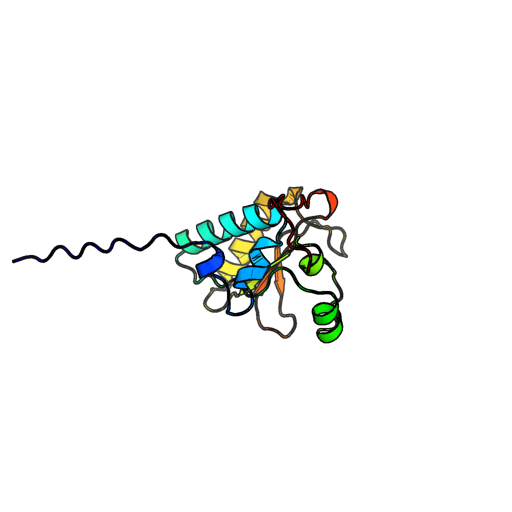6.639 1.00 95.81 113 ASN A CA 1
ATOM 879 C C . ASN A 1 113 ? 4.011 -16.344 -6.780 1.00 95.81 113 ASN A C 1
ATOM 881 O O . ASN A 1 113 ? 4.682 -15.358 -6.465 1.00 95.81 113 ASN A O 1
ATOM 885 N N . PRO A 1 114 ? 2.740 -16.205 -7.203 1.00 96.94 114 PRO A N 1
ATOM 886 C CA . PRO A 1 114 ? 2.067 -14.911 -7.229 1.00 96.94 114 PRO A CA 1
ATOM 887 C C . PRO A 1 114 ? 1.850 -14.385 -5.803 1.00 96.94 114 PRO A C 1
ATOM 889 O O . PRO A 1 114 ? 1.230 -15.057 -4.978 1.00 96.94 114 PRO A O 1
ATOM 892 N N . ARG A 1 115 ? 2.317 -13.164 -5.523 1.00 96.81 115 ARG A N 1
ATOM 893 C CA . ARG A 1 115 ? 2.117 -12.458 -4.249 1.00 96.81 115 ARG A CA 1
ATOM 89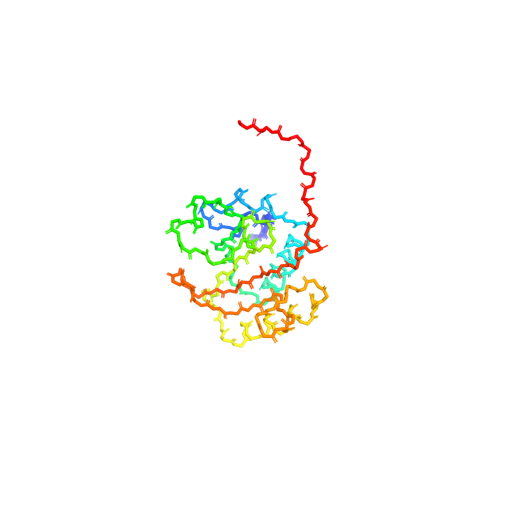4 C C . ARG A 1 115 ? 1.622 -11.040 -4.500 1.00 96.81 115 ARG A C 1
ATOM 896 O O . ARG A 1 115 ? 2.396 -10.173 -4.902 1.00 96.81 115 ARG A O 1
ATOM 903 N N . LEU A 1 116 ? 0.327 -10.824 -4.262 1.00 98.19 116 LEU A N 1
ATOM 904 C CA . LEU A 1 116 ? -0.246 -9.479 -4.251 1.00 98.19 116 LEU A CA 1
ATOM 905 C C . LEU A 1 116 ? 0.146 -8.756 -2.968 1.00 98.19 116 LEU A C 1
ATOM 907 O O . LEU A 1 116 ? 0.558 -7.611 -3.020 1.00 98.19 116 LEU A O 1
ATOM 911 N N . VAL A 1 117 ? -0.008 -9.423 -1.829 1.00 98.38 117 VAL A N 1
ATOM 912 C CA . VAL A 1 117 ? 0.219 -8.848 -0.509 1.00 98.38 117 VAL A CA 1
ATOM 913 C C . VAL A 1 117 ? 1.070 -9.792 0.317 1.00 98.38 117 VAL A C 1
ATOM 915 O O . VAL A 1 117 ? 0.899 -11.011 0.252 1.00 98.38 117 VAL A O 1
ATOM 918 N N . TYR A 1 118 ? 1.984 -9.234 1.097 1.00 96.75 118 TYR A N 1
ATOM 919 C CA . TYR A 1 118 ? 2.699 -9.972 2.125 1.00 96.75 118 TYR A CA 1
ATOM 920 C C . TYR A 1 118 ? 3.036 -9.059 3.300 1.00 96.75 118 TYR A C 1
ATOM 922 O O . TYR A 1 118 ? 3.169 -7.845 3.160 1.00 96.75 118 TYR A O 1
ATOM 930 N N . PHE A 1 119 ? 3.154 -9.668 4.472 1.00 97.56 119 PHE A N 1
ATOM 931 C CA . PHE A 1 119 ? 3.599 -9.001 5.684 1.00 97.56 119 PHE A CA 1
ATOM 932 C C . PHE A 1 119 ? 5.123 -9.065 5.781 1.00 97.56 119 PHE A C 1
ATOM 934 O O . PHE A 1 119 ? 5.699 -10.140 5.603 1.00 97.56 119 PHE A O 1
ATOM 941 N N . HIS A 1 120 ? 5.772 -7.941 6.079 1.00 94.69 120 HIS A N 1
ATOM 942 C CA . HIS A 1 120 ? 7.190 -7.922 6.434 1.00 94.69 120 HIS A CA 1
ATOM 943 C C . HIS A 1 120 ? 7.567 -6.677 7.247 1.00 94.69 120 HIS A C 1
ATOM 945 O O . HIS A 1 120 ? 6.782 -5.741 7.399 1.00 94.69 120 HIS A O 1
ATOM 951 N N . ASN A 1 121 ? 8.799 -6.679 7.755 1.00 92.06 121 ASN A N 1
ATOM 952 C CA . ASN A 1 121 ? 9.437 -5.527 8.373 1.00 92.06 121 ASN A CA 1
ATOM 953 C C . ASN A 1 121 ? 10.701 -5.184 7.578 1.00 92.06 121 ASN A C 1
ATOM 955 O O . ASN A 1 121 ? 11.643 -5.974 7.533 1.00 92.06 121 ASN A O 1
ATOM 959 N N . ALA A 1 122 ? 10.704 -4.017 6.935 1.00 82.44 122 ALA A N 1
ATOM 960 C CA . ALA A 1 122 ? 11.810 -3.536 6.105 1.00 82.44 122 ALA A CA 1
ATOM 961 C C . ALA A 1 122 ? 12.616 -2.412 6.789 1.00 82.44 122 ALA A C 1
ATOM 963 O O . ALA A 1 122 ? 13.176 -1.548 6.121 1.00 82.44 122 ALA A O 1
ATOM 964 N N . GLY A 1 123 ? 12.629 -2.372 8.128 1.00 82.56 123 GLY A N 1
ATOM 965 C CA . GLY A 1 123 ? 13.331 -1.347 8.915 1.00 82.56 123 GLY A CA 1
ATOM 966 C C . GLY A 1 123 ? 12.515 -0.078 9.196 1.00 82.56 123 GLY A C 1
ATOM 967 O O . GLY A 1 123 ? 12.923 0.742 10.013 1.00 82.56 123 GLY A O 1
ATOM 968 N N . THR A 1 124 ? 11.335 0.070 8.589 1.00 82.31 124 THR A N 1
ATOM 969 C CA . THR A 1 124 ? 10.387 1.182 8.818 1.00 82.31 124 THR A CA 1
ATOM 970 C C . THR A 1 124 ? 9.187 0.787 9.692 1.00 82.31 124 THR A C 1
ATOM 972 O O . THR A 1 124 ? 8.256 1.576 9.884 1.00 82.31 124 THR A O 1
ATOM 975 N N . GLY A 1 125 ? 9.232 -0.421 10.263 1.00 90.12 125 GLY A N 1
ATOM 976 C CA . GLY A 1 125 ? 8.179 -1.023 11.076 1.00 90.12 125 GLY A CA 1
ATOM 977 C C . GLY A 1 125 ? 7.341 -2.047 10.312 1.00 90.12 125 GLY A C 1
ATOM 978 O O . GLY A 1 125 ? 7.477 -2.216 9.102 1.00 90.12 125 GLY A O 1
ATOM 979 N N . ASP A 1 126 ? 6.474 -2.734 11.048 1.00 96.44 126 ASP A N 1
ATOM 980 C CA . ASP A 1 126 ? 5.604 -3.783 10.520 1.00 96.44 126 ASP A CA 1
ATOM 981 C C . ASP A 1 126 ? 4.515 -3.206 9.602 1.00 96.44 126 ASP A C 1
ATOM 983 O O . ASP A 1 126 ? 3.797 -2.257 9.960 1.00 96.44 126 ASP A O 1
ATOM 987 N N . HIS A 1 127 ? 4.407 -3.778 8.404 1.00 97.81 127 HIS A N 1
ATOM 988 C CA . HIS A 1 127 ? 3.431 -3.370 7.403 1.00 97.81 127 HIS A CA 1
ATOM 989 C C . HIS A 1 127 ? 3.061 -4.511 6.447 1.00 97.81 127 HIS A C 1
ATOM 991 O O . HIS A 1 127 ? 3.741 -5.535 6.336 1.00 97.81 127 HIS A O 1
ATOM 997 N N . LEU A 1 128 ? 1.941 -4.312 5.756 1.00 98.38 128 LEU A N 1
ATOM 998 C CA . LEU A 1 128 ? 1.529 -5.093 4.599 1.00 98.38 128 LEU A CA 1
ATOM 999 C C . LEU A 1 128 ? 1.979 -4.364 3.336 1.00 98.38 128 LEU A C 1
ATOM 1001 O O . LEU A 1 128 ? 1.542 -3.236 3.106 1.00 98.38 128 LEU A O 1
ATOM 1005 N N . HIS A 1 129 ? 2.800 -5.023 2.524 1.00 98.06 129 HIS A N 1
ATOM 1006 C CA . HIS A 1 129 ? 3.223 -4.528 1.218 1.00 98.06 129 HIS A CA 1
ATOM 1007 C C . HIS A 1 129 ? 2.310 -5.097 0.137 1.00 98.06 129 HIS A C 1
ATOM 1009 O O . HIS A 1 129 ? 2.254 -6.318 -0.042 1.00 98.06 129 HIS A O 1
ATOM 1015 N N . PHE A 1 130 ? 1.597 -4.230 -0.580 1.00 98.50 130 PHE A N 1
ATOM 1016 C CA . PHE A 1 130 ? 0.759 -4.602 -1.718 1.00 98.50 130 PHE A CA 1
ATOM 1017 C C . PHE A 1 130 ? 1.485 -4.271 -3.018 1.00 98.50 130 PHE A C 1
ATOM 1019 O O . PHE A 1 130 ? 1.935 -3.146 -3.190 1.00 98.50 130 PHE A O 1
ATOM 1026 N N . GLN A 1 131 ? 1.558 -5.216 -3.956 1.00 98.06 131 GLN A N 1
ATOM 1027 C CA . GLN A 1 131 ? 2.221 -5.044 -5.247 1.00 98.06 131 GLN A CA 1
ATOM 1028 C C . GLN A 1 131 ? 1.448 -5.685 -6.408 1.00 98.06 131 GLN A C 1
ATOM 1030 O O . GLN A 1 131 ? 1.122 -6.876 -6.419 1.00 98.06 131 GLN A O 1
ATOM 1035 N N . VAL A 1 132 ? 1.220 -4.887 -7.447 1.00 98.19 132 VAL A N 1
ATOM 1036 C CA . VAL A 1 132 ? 0.603 -5.311 -8.708 1.00 98.19 132 VAL A CA 1
ATOM 1037 C C . VAL A 1 132 ? 1.691 -5.689 -9.713 1.00 98.19 132 VAL A C 1
ATOM 1039 O O . VAL A 1 132 ? 2.752 -5.061 -9.780 1.00 98.19 132 VAL A O 1
ATOM 1042 N N . ALA A 1 133 ? 1.456 -6.726 -10.516 1.00 97.69 133 ALA A N 1
ATOM 1043 C CA . ALA A 1 133 ? 2.361 -7.117 -11.586 1.00 97.69 133 ALA A CA 1
ATOM 1044 C C . ALA A 1 133 ? 2.475 -6.010 -12.637 1.00 97.69 133 ALA A C 1
ATOM 1046 O O . ALA A 1 133 ? 1.479 -5.454 -13.092 1.00 97.69 133 ALA A O 1
ATOM 1047 N N . LYS A 1 134 ? 3.702 -5.762 -13.099 1.00 95.94 134 LYS A N 1
ATOM 1048 C CA . LYS A 1 134 ? 4.014 -4.695 -14.058 1.00 95.94 134 LYS A CA 1
ATOM 1049 C C . LYS A 1 134 ? 3.138 -4.713 -15.316 1.00 95.94 134 LYS A C 1
ATOM 1051 O O . LYS A 1 134 ? 2.731 -3.658 -15.777 1.00 95.94 134 LYS A O 1
ATOM 1056 N N . ARG A 1 135 ? 2.800 -5.900 -15.835 1.00 95.44 135 ARG A N 1
ATOM 1057 C CA . ARG A 1 135 ? 1.958 -6.062 -17.037 1.00 95.44 135 ARG A CA 1
ATOM 1058 C C . ARG A 1 135 ? 0.526 -5.537 -16.892 1.00 95.44 135 ARG A C 1
ATOM 1060 O O . ARG A 1 135 ? -0.142 -5.376 -17.902 1.00 95.44 135 ARG A O 1
ATOM 1067 N N . PHE A 1 136 ? 0.056 -5.333 -15.664 1.00 94.38 136 PHE A N 1
ATOM 1068 C CA . PHE A 1 136 ? -1.275 -4.801 -15.398 1.00 94.38 136 PHE A CA 1
ATOM 1069 C C . PHE A 1 136 ? -1.248 -3.350 -14.953 1.00 94.38 136 PHE A C 1
ATOM 1071 O O . PHE A 1 136 ? -2.308 -2.768 -14.904 1.00 94.38 136 PHE A O 1
ATOM 1078 N N . ALA A 1 137 ? -0.091 -2.772 -14.620 1.00 92.50 137 ALA A N 1
ATOM 1079 C CA . ALA A 1 137 ? -0.024 -1.437 -14.040 1.00 92.50 137 ALA A CA 1
ATOM 1080 C C . ALA A 1 137 ? -0.371 -0.363 -15.084 1.00 92.50 137 ALA A C 1
ATOM 1082 O O . ALA A 1 137 ? 0.505 0.127 -15.800 1.00 92.50 137 ALA A O 1
ATOM 1083 N N . MET A 1 138 ? -1.651 0.001 -15.165 1.00 87.69 138 MET A N 1
ATOM 1084 C CA . MET A 1 138 ? -2.117 1.066 -16.040 1.00 87.69 138 MET A CA 1
ATOM 1085 C C . MET A 1 138 ? -1.880 2.423 -15.370 1.00 87.69 138 MET A C 1
ATOM 1087 O O . MET A 1 138 ? -2.333 2.634 -14.239 1.00 87.69 138 MET A O 1
ATOM 1091 N N . PRO A 1 139 ? -1.191 3.368 -16.034 1.00 79.81 139 PRO A N 1
ATOM 1092 C CA . PRO A 1 139 ? -0.985 4.691 -15.463 1.00 79.81 139 PRO A CA 1
ATOM 1093 C C . PRO A 1 139 ? -2.335 5.376 -15.229 1.00 79.81 139 PRO A C 1
ATOM 1095 O O . PRO A 1 139 ? -3.222 5.319 -16.085 1.00 79.81 139 PRO A O 1
ATOM 1098 N N . LEU A 1 140 ? -2.486 6.057 -14.088 1.00 74.75 140 LEU A N 1
ATOM 1099 C CA . LEU A 1 140 ? -3.618 6.956 -13.894 1.00 74.75 140 LEU A CA 1
ATOM 1100 C C . LEU A 1 140 ? -3.478 8.083 -14.925 1.00 74.75 140 LEU A C 1
ATOM 1102 O O . LEU A 1 140 ? -2.515 8.851 -14.892 1.00 74.75 140 LEU A O 1
ATOM 1106 N N . LEU A 1 141 ? -4.414 8.177 -15.868 1.00 68.06 141 LEU A N 1
ATOM 1107 C CA . LEU A 1 141 ? -4.468 9.295 -16.807 1.00 68.06 141 LEU A CA 1
ATOM 1108 C C . LEU A 1 141 ? -5.007 10.527 -16.072 1.00 68.06 141 LEU A C 1
ATOM 1110 O O . LEU A 1 141 ? -6.153 10.928 -16.258 1.00 68.06 141 LEU A O 1
ATOM 1114 N N . VAL A 1 142 ? -4.192 11.118 -15.199 1.00 60.84 142 VAL A N 1
ATOM 1115 C CA . VAL A 1 142 ? -4.502 12.424 -14.617 1.00 60.84 142 VAL A CA 1
ATOM 1116 C C . VAL A 1 142 ? -4.249 13.455 -15.712 1.00 60.84 142 VAL A C 1
ATOM 1118 O O . VAL A 1 142 ? -3.120 13.636 -16.170 1.00 60.84 142 VAL A O 1
ATOM 1121 N N . SER A 1 143 ? -5.315 14.080 -16.207 1.00 49.88 143 SER A N 1
ATOM 1122 C CA . SER A 1 143 ? -5.224 15.119 -17.228 1.00 49.88 143 SER A CA 1
ATOM 1123 C C . SER A 1 143 ? -4.287 16.236 -16.765 1.00 49.88 143 SER A C 1
ATOM 1125 O O . SER A 1 143 ? -4.540 16.867 -15.741 1.00 49.88 143 SER A O 1
ATOM 1127 N N . GLY A 1 144 ? -3.250 16.511 -17.556 1.00 48.38 144 GLY A N 1
ATOM 1128 C CA . GLY A 1 144 ? -2.426 17.707 -17.415 1.00 48.38 144 GLY A CA 1
ATOM 1129 C C . GLY A 1 144 ? -1.262 17.543 -16.450 1.00 48.38 144 GLY A C 1
ATOM 1130 O O . GLY A 1 144 ? -1.285 18.019 -15.320 1.00 48.38 144 GLY A O 1
ATOM 1131 N N . ALA A 1 145 ? -0.178 16.969 -16.959 1.00 45.12 145 ALA A N 1
ATOM 1132 C CA . ALA A 1 145 ? 1.141 17.259 -16.441 1.00 45.12 145 ALA A CA 1
ATOM 1133 C C . ALA A 1 145 ? 1.328 18.782 -16.288 1.00 45.12 145 ALA A C 1
ATOM 1135 O O . ALA A 1 145 ? 1.347 19.510 -17.278 1.00 45.12 145 ALA A O 1
ATOM 1136 N N . LYS A 1 146 ? 1.572 19.259 -15.067 1.00 42.72 146 LYS A N 1
ATOM 1137 C CA . LYS A 1 146 ? 2.642 20.240 -14.897 1.00 42.72 146 LYS A CA 1
ATOM 1138 C C . LYS A 1 146 ? 3.902 19.434 -14.629 1.00 42.72 146 LYS A C 1
ATOM 1140 O O . LYS A 1 146 ? 4.203 19.099 -13.491 1.00 42.72 146 LYS A O 1
ATOM 1145 N N . LYS A 1 147 ? 4.592 19.060 -15.711 1.00 43.91 147 LYS A N 1
ATOM 1146 C CA . LYS A 1 147 ? 6.027 18.789 -15.617 1.00 43.91 147 LYS A CA 1
ATOM 1147 C C . LYS A 1 147 ? 6.654 20.089 -15.106 1.00 43.91 147 LYS A C 1
ATOM 1149 O O . LYS A 1 147 ? 6.466 21.121 -15.751 1.00 43.91 147 LYS A O 1
ATOM 1154 N N . ALA A 1 148 ? 7.259 20.040 -13.923 1.00 42.59 148 ALA A N 1
ATOM 1155 C CA . ALA A 1 148 ? 8.249 21.031 -13.518 1.00 42.59 148 ALA A CA 1
ATOM 1156 C C . ALA A 1 148 ? 9.501 20.869 -14.389 1.00 42.59 148 ALA A C 1
ATOM 1158 O O . ALA A 1 148 ? 9.762 19.714 -14.811 1.00 42.59 148 ALA A O 1
#

Radius of gyration: 16.72 Å; chains: 1; bounding box: 54×39×43 Å

Secondary structure (DSSP, 8-state):
--------PPPPPGGGGBPTTTGGGGGGS-HHHHHHHHHHHHHHHHTT----EEE----HHHHHHTT-S--TTTTT-EEEEE-TT--HHHHHHHHHHHHHHTGGGBEEPTTS-EESEEEEE-SS-EEEEEEB-GGG------S-----

pLDDT: mean 90.37, std 14.43, range [42.59, 98.62]

Foldseek 3Di:
DDDDPPPPPDDDDLLNQEDVVASVLLLFAFPVQVVLSVVVVVVCVVVVHRWHFDHAADDPVVCVVLVPPDCQRVNNFKTKIACVRPDPVRQVCSQVVSCVVVQVFFAQDPVRGGGQWDWDDSPPHTIIMGGGHPVPRHTDPPPDDPPD